Protein AF-A0AAJ5VWK4-F1 (afdb_monomer)

Radius of gyration: 36.54 Å; Cα contacts (8 Å, |Δi|>4): 46; chains: 1; bounding box: 75×26×112 Å

Sequence (129 aa):
MTAVLADDLRAFAGRKWPAMNHKWRKARLASLLGLSDRRIKSIYEAEQTARLRADEKAKITALIGQKEEANADADRAVAERLAELEAQVAFLVSALARETLAAEGRETGGALRRRAGESPSPARRREDA

Solvent-accessible surface area (backbone atoms only — not comparable to full-atom values): 7466 Å² total; per-residue (Å²): 116,60,54,62,57,15,51,51,51,49,53,50,42,44,71,76,40,66,93,52,55,74,69,58,46,42,50,50,50,11,66,75,68,75,44,53,58,69,57,38,48,37,45,60,70,43,42,90,85,54,77,80,48,72,67,58,48,51,50,53,50,48,62,54,50,62,45,55,59,60,45,51,57,52,52,47,53,50,51,54,53,49,54,53,50,51,51,52,51,54,51,51,53,54,51,50,54,50,52,52,54,58,51,54,53,49,54,55,54,53,53,54,53,59,62,68,71,64,66,80,78,80,78,81,80,78,86,78,133

Foldseek 3Di:
DLVVLLVLLVVVLCVVCVPDDPLVSLVVVCVQLVHDSVLSVCSNVVPVPNDQDPSNVVSSCCVSVVVVVVVVVVVVVVVVVVVVVVVVVVVVVVVVVVVVVVVVVCVVVVVVVVVVVPDPDPDDDDDDD

Organism: NCBI:txid3121372

Mean predicted aligned error: 14.21 Å

Secondary structure (DSSP, 8-state):
-HHHHHHHHHHHHHHH-TTS-HHHHHHHHHHHHT--HHHHHHHHTT-TT-PPPHHHHHHHHHHHHHHHHHHHHHHHHHHHHHHHHHHHHHHHHHHHHHHHHHHHHHHHHHHHHHHHS---PPP------

Structure (mmCIF, N/CA/C/O backbone):
data_AF-A0AAJ5VWK4-F1
#
_entry.id   AF-A0AAJ5VWK4-F1
#
loop_
_atom_site.group_PDB
_atom_site.id
_atom_site.type_symbol
_atom_site.label_atom_id
_atom_site.label_alt_id
_atom_site.label_comp_id
_atom_site.label_asym_id
_atom_site.label_entity_id
_atom_site.label_seq_id
_atom_site.pdbx_PDB_ins_code
_atom_site.Cartn_x
_atom_site.Cartn_y
_atom_site.Cartn_z
_atom_site.occupancy
_atom_site.B_iso_or_equiv
_atom_site.auth_seq_id
_atom_site.auth_comp_id
_atom_site.auth_asym_id
_atom_site.auth_atom_id
_atom_site.pdbx_PDB_model_num
ATOM 1 N N . MET A 1 1 ? 1.277 7.988 19.979 1.00 58.81 1 MET A N 1
ATOM 2 C CA . MET A 1 1 ? 1.357 6.618 19.413 1.00 58.81 1 MET A CA 1
ATOM 3 C C . MET A 1 1 ? 0.185 6.303 18.479 1.00 58.81 1 MET A C 1
ATOM 5 O O . MET A 1 1 ? 0.415 5.746 17.420 1.00 58.81 1 MET A O 1
ATOM 9 N N . THR A 1 2 ? -1.048 6.690 18.821 1.00 68.12 2 THR A N 1
ATOM 10 C CA . THR A 1 2 ? -2.249 6.538 17.971 1.00 68.12 2 THR A CA 1
ATOM 11 C C . THR A 1 2 ? -2.195 7.317 16.653 1.00 68.12 2 THR A C 1
ATOM 13 O O . THR A 1 2 ? -2.650 6.794 15.646 1.00 68.12 2 THR A O 1
ATOM 16 N N . ALA A 1 3 ? -1.606 8.519 16.640 1.00 79.62 3 ALA A N 1
ATOM 17 C CA . ALA A 1 3 ? -1.484 9.339 15.429 1.00 79.62 3 ALA A CA 1
ATOM 18 C C . ALA A 1 3 ? -0.638 8.670 14.329 1.00 79.62 3 ALA A C 1
ATOM 20 O O . ALA A 1 3 ? -1.113 8.530 13.212 1.00 79.62 3 ALA A O 1
ATOM 21 N N . VAL A 1 4 ? 0.551 8.162 14.678 1.00 84.31 4 VAL A N 1
ATOM 22 C CA . VAL A 1 4 ? 1.445 7.458 13.735 1.00 84.31 4 VAL A CA 1
ATOM 23 C C . VAL A 1 4 ? 0.734 6.264 13.097 1.00 84.31 4 VAL A C 1
ATOM 25 O O . VAL A 1 4 ? 0.679 6.146 11.882 1.00 84.31 4 VAL A O 1
ATOM 28 N N . LEU A 1 5 ? 0.082 5.432 13.916 1.00 85.12 5 LEU A N 1
ATOM 29 C CA . LEU A 1 5 ? -0.637 4.255 13.425 1.00 85.12 5 LEU A CA 1
ATOM 30 C C . LEU A 1 5 ? -1.826 4.627 12.521 1.00 85.12 5 LEU A C 1
ATOM 32 O O . LEU A 1 5 ? -2.168 3.891 11.598 1.00 85.12 5 LEU A O 1
ATOM 36 N N . ALA A 1 6 ? -2.478 5.761 12.796 1.00 89.25 6 ALA A N 1
ATOM 37 C CA . ALA A 1 6 ? -3.533 6.290 11.945 1.00 89.25 6 ALA A CA 1
ATOM 38 C C . ALA A 1 6 ? -2.971 6.762 10.598 1.00 89.25 6 ALA A C 1
ATOM 40 O O . ALA A 1 6 ? -3.556 6.447 9.565 1.00 89.25 6 ALA A O 1
ATOM 41 N N . ASP A 1 7 ? -1.839 7.466 10.593 1.00 90.56 7 ASP A N 1
ATOM 42 C CA . ASP A 1 7 ? -1.168 7.917 9.371 1.00 90.56 7 ASP A CA 1
ATOM 43 C C . ASP A 1 7 ? -0.718 6.730 8.509 1.00 90.56 7 ASP A C 1
ATOM 45 O O . ASP A 1 7 ? -1.024 6.695 7.314 1.00 90.56 7 ASP A O 1
ATOM 49 N N . ASP A 1 8 ? -0.124 5.702 9.120 1.00 89.81 8 ASP A N 1
ATOM 50 C CA . ASP A 1 8 ? 0.255 4.460 8.437 1.00 89.81 8 ASP A CA 1
ATOM 51 C C . ASP A 1 8 ? -0.966 3.761 7.826 1.00 89.81 8 ASP A C 1
ATOM 53 O O . ASP A 1 8 ? -0.948 3.335 6.668 1.00 89.81 8 ASP A O 1
ATOM 57 N N . LEU A 1 9 ? -2.079 3.704 8.566 1.00 91.06 9 LEU A N 1
ATOM 58 C CA . LEU A 1 9 ? -3.333 3.123 8.090 1.00 91.06 9 LEU A CA 1
ATOM 59 C C . LEU A 1 9 ? -3.924 3.914 6.909 1.00 91.06 9 LEU A C 1
ATOM 61 O O . LEU A 1 9 ? -4.450 3.316 5.963 1.00 91.06 9 LEU A O 1
ATOM 65 N N . ARG A 1 10 ? -3.828 5.252 6.927 1.00 93.50 10 ARG A N 1
ATOM 66 C CA . ARG A 1 10 ? -4.247 6.115 5.807 1.00 93.50 10 ARG A CA 1
ATOM 67 C C . ARG A 1 10 ? -3.368 5.897 4.585 1.00 93.50 10 ARG A C 1
ATOM 69 O O . ARG A 1 10 ? -3.904 5.734 3.488 1.00 93.50 10 ARG A O 1
ATOM 76 N N . ALA A 1 11 ? -2.050 5.879 4.770 1.00 91.12 11 ALA A N 1
ATOM 77 C CA . ALA A 1 11 ? -1.088 5.645 3.703 1.00 91.12 11 ALA A CA 1
ATOM 78 C C . ALA A 1 11 ? -1.318 4.269 3.067 1.00 91.12 11 ALA A C 1
ATOM 80 O O . ALA A 1 11 ? -1.450 4.154 1.847 1.00 91.12 11 ALA A O 1
ATOM 81 N N . PHE A 1 12 ? -1.486 3.238 3.896 1.00 91.38 12 PHE A N 1
ATOM 82 C CA . PHE A 1 12 ? -1.838 1.895 3.455 1.00 91.38 12 PHE A CA 1
ATOM 83 C C . PHE A 1 12 ? -3.125 1.883 2.624 1.00 91.38 12 PHE A C 1
ATOM 85 O O . PHE A 1 12 ? -3.137 1.352 1.512 1.00 91.38 12 PHE A O 1
ATOM 92 N N . ALA A 1 13 ? -4.207 2.487 3.124 1.00 92.62 13 ALA A N 1
ATOM 93 C CA . ALA A 1 13 ? -5.487 2.500 2.423 1.00 92.62 13 ALA A CA 1
ATOM 94 C C . ALA A 1 13 ? -5.429 3.295 1.110 1.00 92.62 13 ALA A C 1
ATOM 96 O O . ALA A 1 13 ? -6.046 2.891 0.124 1.00 92.62 13 ALA A O 1
ATOM 97 N N . GLY A 1 14 ? -4.670 4.395 1.084 1.00 92.19 14 GLY A N 1
ATOM 98 C CA . GLY A 1 14 ? -4.409 5.184 -0.119 1.00 92.19 14 GLY A CA 1
ATOM 99 C C . GLY A 1 14 ? -3.668 4.386 -1.188 1.00 92.19 14 GLY A C 1
ATOM 100 O O . GLY A 1 14 ? -4.095 4.373 -2.338 1.00 92.19 14 GLY A O 1
ATOM 101 N N . ARG A 1 15 ? -2.623 3.645 -0.800 1.00 88.81 15 ARG A N 1
ATOM 102 C CA . ARG A 1 15 ? -1.877 2.766 -1.714 1.00 88.81 15 ARG A CA 1
ATOM 103 C C . ARG A 1 15 ? -2.696 1.561 -2.176 1.00 88.81 15 ARG A C 1
ATOM 105 O O . ARG A 1 15 ? -2.588 1.146 -3.322 1.00 88.81 15 ARG A O 1
ATOM 112 N N . LYS A 1 16 ? -3.499 0.957 -1.291 1.00 87.25 16 LYS A N 1
ATOM 113 C CA . LYS A 1 16 ? -4.279 -0.253 -1.610 1.00 87.25 16 LYS A CA 1
ATOM 114 C C . LYS A 1 16 ? -5.502 0.043 -2.477 1.00 87.25 16 LYS A C 1
ATOM 116 O O . LYS A 1 16 ? -5.856 -0.790 -3.306 1.00 87.25 16 LYS A O 1
ATOM 121 N N . TRP A 1 17 ? -6.130 1.204 -2.299 1.00 91.44 17 TRP A N 1
ATOM 122 C CA . TRP A 1 17 ? -7.316 1.609 -3.056 1.00 91.44 17 TRP A CA 1
ATOM 123 C C . TRP A 1 17 ? -7.207 3.067 -3.527 1.00 91.44 17 TRP A C 1
ATOM 125 O O . TRP A 1 17 ? -7.945 3.935 -3.039 1.00 91.44 17 TRP A O 1
ATOM 135 N N . PRO A 1 18 ? -6.311 3.354 -4.489 1.00 90.88 18 PRO A N 1
ATOM 136 C CA . PRO A 1 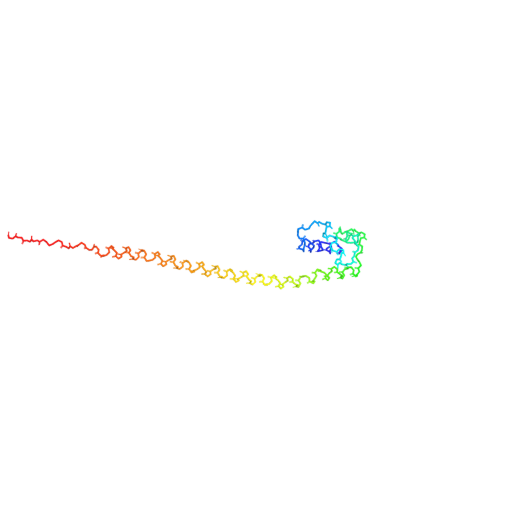18 ? -6.044 4.720 -4.936 1.00 90.88 18 PRO A CA 1
ATOM 137 C C . PRO A 1 18 ? -7.289 5.380 -5.536 1.00 90.88 18 PRO A C 1
ATOM 139 O O . PRO A 1 18 ? -7.601 6.516 -5.193 1.00 90.88 18 PRO A O 1
ATOM 142 N N . ALA A 1 19 ? -8.073 4.634 -6.319 1.00 92.06 19 ALA A N 1
ATOM 143 C CA . ALA A 1 19 ? -9.296 5.129 -6.952 1.00 92.06 19 ALA A CA 1
ATOM 144 C C . ALA A 1 19 ? -10.486 5.327 -5.987 1.00 92.06 19 ALA A C 1
ATOM 146 O O . ALA A 1 19 ? -11.488 5.932 -6.359 1.00 92.06 19 ALA A O 1
ATOM 147 N N . MET A 1 20 ? -10.419 4.819 -4.749 1.00 94.31 20 MET A N 1
ATOM 148 C CA . MET A 1 20 ? -11.519 4.950 -3.785 1.00 94.31 20 MET A CA 1
ATOM 149 C C . MET A 1 20 ? -11.420 6.247 -2.985 1.00 94.31 20 MET A C 1
ATOM 151 O O . MET A 1 20 ? -10.337 6.654 -2.578 1.00 94.31 20 MET A O 1
ATOM 155 N N . ASN A 1 21 ? -12.561 6.855 -2.659 1.00 94.88 21 ASN A N 1
ATOM 156 C CA . ASN A 1 21 ? -12.598 7.977 -1.720 1.00 94.88 21 ASN A CA 1
ATOM 157 C C . ASN A 1 21 ? -12.435 7.515 -0.253 1.00 94.88 21 ASN A C 1
ATOM 159 O O . ASN A 1 21 ? -12.558 6.332 0.080 1.00 94.88 21 ASN A O 1
ATOM 163 N N . HIS A 1 22 ? -12.198 8.468 0.654 1.00 93.00 22 HIS A N 1
ATOM 164 C CA . HIS A 1 22 ? -11.969 8.195 2.080 1.00 93.00 22 HIS A CA 1
ATOM 165 C C . HIS A 1 22 ? -13.108 7.432 2.773 1.00 93.00 22 HIS A C 1
ATOM 167 O O . HIS A 1 22 ? -12.846 6.640 3.680 1.00 93.00 22 HIS A O 1
ATOM 173 N N . LYS A 1 23 ? -14.367 7.647 2.368 1.00 94.88 23 LYS A N 1
ATOM 174 C CA . LYS A 1 23 ? -15.527 6.954 2.951 1.00 94.88 23 LYS A CA 1
ATOM 175 C C . LYS A 1 23 ? -15.455 5.455 2.659 1.00 94.88 23 LYS A C 1
ATOM 177 O O . LYS A 1 23 ? -15.546 4.648 3.581 1.00 94.88 23 LYS A O 1
ATOM 182 N N . TRP A 1 24 ? -15.226 5.097 1.398 1.00 95.94 24 TRP A N 1
ATOM 183 C CA . TRP A 1 24 ? -15.126 3.702 0.970 1.00 95.94 24 TRP A CA 1
ATOM 184 C C . TRP A 1 24 ? -13.890 3.001 1.535 1.00 95.94 24 TRP A C 1
ATOM 186 O O . TRP A 1 24 ? -13.989 1.858 1.974 1.00 95.94 24 TRP A O 1
ATOM 196 N N . ARG A 1 25 ? -12.750 3.701 1.622 1.00 95.62 25 ARG A N 1
ATOM 197 C CA . ARG A 1 25 ? -11.535 3.167 2.263 1.00 95.62 25 ARG A CA 1
ATOM 198 C C . ARG A 1 25 ? -11.785 2.781 3.726 1.00 95.62 25 ARG A C 1
ATOM 200 O O . ARG A 1 25 ? -11.419 1.681 4.129 1.00 95.62 25 ARG A O 1
ATOM 207 N N . LYS A 1 26 ? -12.463 3.635 4.505 1.00 95.88 26 LYS A N 1
ATOM 208 C CA . LYS A 1 26 ? -12.822 3.341 5.906 1.00 95.88 26 LYS A CA 1
ATOM 209 C C . LYS A 1 26 ? -13.755 2.133 6.030 1.00 95.88 26 LYS A C 1
ATOM 211 O O . LYS A 1 26 ? -13.460 1.238 6.814 1.00 95.88 26 LYS A O 1
ATOM 216 N N . ALA A 1 27 ? -14.815 2.066 5.223 1.00 95.00 27 ALA A N 1
ATOM 217 C CA . ALA A 1 27 ? -15.729 0.918 5.219 1.00 95.00 27 ALA A CA 1
ATOM 218 C C . ALA A 1 27 ? -15.000 -0.392 4.869 1.00 95.00 27 ALA A C 1
ATOM 220 O O . ALA A 1 27 ? -15.244 -1.448 5.456 1.00 95.00 27 ALA A O 1
ATOM 221 N N . ARG A 1 28 ? -14.038 -0.331 3.939 1.00 95.12 28 ARG A N 1
ATOM 222 C CA . ARG A 1 28 ? -13.257 -1.511 3.566 1.00 95.12 28 ARG A CA 1
ATOM 223 C C . ARG A 1 28 ? -12.298 -1.956 4.666 1.00 95.12 28 ARG A C 1
ATOM 225 O O . ARG A 1 28 ? -12.180 -3.153 4.909 1.00 95.12 28 ARG A O 1
ATOM 232 N N . LEU A 1 29 ? -11.664 -1.011 5.358 1.00 94.94 29 LEU A N 1
ATOM 233 C CA . LEU A 1 29 ? -10.846 -1.297 6.537 1.00 94.94 29 LEU A CA 1
ATOM 234 C C . LEU A 1 29 ? -11.670 -1.903 7.679 1.00 94.94 29 LEU A C 1
ATOM 236 O O . LEU A 1 29 ? -11.205 -2.845 8.312 1.00 94.94 29 LEU A O 1
ATOM 240 N N . ALA A 1 30 ? -12.890 -1.412 7.911 1.00 95.69 30 ALA A N 1
ATOM 241 C CA . ALA A 1 30 ? -13.805 -1.950 8.920 1.00 95.69 30 ALA A CA 1
ATOM 242 C C . ALA A 1 30 ? -14.114 -3.425 8.663 1.00 95.69 30 ALA A C 1
ATOM 244 O O . ALA A 1 30 ? -13.915 -4.265 9.541 1.00 95.69 30 ALA A O 1
ATOM 245 N N . SER A 1 31 ? -14.468 -3.749 7.417 1.00 94.94 31 SER A N 1
ATOM 246 C CA . SER A 1 31 ? -14.693 -5.126 6.980 1.00 94.94 31 SER A CA 1
ATOM 247 C C . SER A 1 31 ? -13.451 -6.014 7.136 1.00 94.94 31 SER A C 1
ATOM 249 O O . SER A 1 31 ? -13.577 -7.130 7.627 1.00 94.94 31 SER A O 1
ATOM 251 N N . LEU A 1 32 ? -12.260 -5.536 6.763 1.00 93.25 32 LEU A N 1
ATOM 252 C CA . LEU A 1 32 ? -11.027 -6.336 6.836 1.00 93.25 32 LEU A CA 1
ATOM 253 C C . LEU A 1 32 ? -10.532 -6.574 8.262 1.00 93.25 32 LEU A C 1
ATOM 255 O O . LEU A 1 32 ? -10.006 -7.640 8.559 1.00 93.25 32 LEU A O 1
ATOM 259 N N . LEU A 1 33 ? -10.670 -5.579 9.135 1.00 93.00 33 LEU A N 1
ATOM 260 C CA . LEU A 1 33 ? -10.197 -5.655 10.518 1.00 93.00 33 LEU A CA 1
ATOM 261 C C . LEU A 1 33 ? -11.252 -6.258 11.462 1.00 93.00 33 LEU A C 1
ATOM 263 O O . LEU A 1 33 ? -10.965 -6.489 12.640 1.00 93.00 33 LEU A O 1
ATOM 267 N N . GLY A 1 34 ? -12.474 -6.495 10.968 1.00 94.00 34 GLY A N 1
ATOM 268 C CA . GLY A 1 34 ? -13.610 -6.929 11.783 1.00 94.00 34 GLY A CA 1
ATOM 269 C C . GLY A 1 34 ? -13.971 -5.903 12.860 1.00 94.00 34 GLY A C 1
ATOM 270 O O . GLY A 1 34 ? -14.313 -6.273 13.982 1.00 94.00 34 GLY A O 1
ATOM 271 N N . LEU A 1 35 ? -13.817 -4.615 12.550 1.00 93.88 35 LEU A N 1
ATOM 272 C CA . LEU A 1 35 ? -14.116 -3.499 13.447 1.00 93.88 35 LEU A CA 1
ATOM 273 C C . LEU A 1 35 ? -15.343 -2.748 12.934 1.00 93.88 35 LEU A C 1
ATOM 275 O O . LEU A 1 35 ? -15.624 -2.747 11.740 1.00 93.88 35 LEU A O 1
ATOM 279 N N . SER A 1 36 ? -16.075 -2.080 13.825 1.00 94.62 36 SER A N 1
ATOM 280 C CA . SER A 1 36 ? -17.215 -1.262 13.402 1.00 94.62 36 SER A CA 1
ATOM 281 C C . SER A 1 36 ? -16.760 -0.016 12.636 1.00 94.62 36 SER A C 1
ATOM 283 O O . SER A 1 36 ? -15.695 0.544 12.911 1.00 94.62 36 SER A O 1
ATOM 285 N N . ASP A 1 37 ? -17.606 0.483 11.730 1.00 93.56 37 ASP A N 1
ATOM 286 C CA . ASP A 1 37 ? -17.332 1.704 10.958 1.00 93.56 37 ASP A CA 1
ATOM 287 C C . ASP A 1 37 ? -17.018 2.902 11.856 1.00 93.56 37 ASP A C 1
ATOM 289 O O . ASP A 1 37 ? -16.093 3.672 11.590 1.00 93.56 37 ASP A O 1
ATOM 293 N N . ARG A 1 38 ? -17.756 3.038 12.966 1.00 93.25 38 ARG A N 1
ATOM 294 C CA . ARG A 1 38 ? -17.512 4.086 13.964 1.00 93.25 38 ARG A CA 1
ATOM 295 C C . ARG A 1 38 ? -16.123 3.948 14.581 1.00 93.25 38 ARG A C 1
ATOM 297 O O . ARG A 1 38 ? -15.439 4.953 14.766 1.00 93.25 38 ARG A O 1
ATOM 304 N N . ARG A 1 39 ? -15.696 2.719 14.887 1.00 93.69 39 ARG A N 1
ATOM 305 C CA . ARG A 1 39 ? -14.390 2.472 15.499 1.00 93.69 39 ARG A CA 1
ATOM 306 C C . ARG A 1 39 ? -13.252 2.756 14.527 1.00 93.69 39 ARG A C 1
ATOM 308 O O . ARG A 1 39 ? -12.312 3.451 14.901 1.00 93.69 39 ARG A O 1
ATOM 315 N N . ILE A 1 40 ? -13.370 2.299 13.281 1.00 94.31 40 ILE A N 1
ATOM 316 C CA . ILE A 1 40 ? -12.394 2.630 12.239 1.00 94.31 40 ILE A CA 1
ATOM 317 C C . ILE A 1 40 ? -12.344 4.122 11.990 1.00 94.31 40 ILE A C 1
ATOM 319 O O . ILE A 1 40 ? -11.248 4.651 11.893 1.00 94.31 40 ILE A O 1
ATOM 323 N N . LYS A 1 41 ? -13.484 4.816 11.924 1.00 93.94 41 LYS A N 1
ATOM 324 C CA . LYS A 1 41 ? -13.494 6.273 11.769 1.00 93.94 41 LYS A CA 1
ATOM 325 C C . LYS A 1 41 ? -12.660 6.950 12.860 1.00 93.94 41 LYS A C 1
ATOM 327 O O . LYS A 1 41 ? -11.766 7.718 12.530 1.00 93.94 41 LYS A O 1
ATOM 332 N N . SER A 1 42 ? -12.909 6.596 14.118 1.00 92.81 42 SER A N 1
ATOM 333 C CA . SER A 1 42 ? -12.226 7.162 15.284 1.00 92.81 42 SER A CA 1
ATOM 334 C C . SER A 1 42 ? -10.706 6.929 15.254 1.00 92.81 42 SER A C 1
ATOM 336 O O . SER A 1 42 ? -9.926 7.856 15.465 1.00 92.81 42 SER A O 1
ATOM 338 N N . ILE A 1 43 ? -10.272 5.713 14.896 1.00 91.81 43 ILE A N 1
ATOM 339 C CA . ILE A 1 43 ? -8.847 5.374 14.735 1.00 91.81 43 ILE A CA 1
ATOM 340 C C . ILE A 1 43 ? -8.243 6.106 13.529 1.00 91.81 43 ILE A C 1
ATOM 342 O O . ILE A 1 43 ? -7.193 6.728 13.643 1.00 91.81 43 ILE A O 1
ATOM 346 N N . TYR A 1 44 ? -8.916 6.062 12.378 1.00 91.50 44 TYR A N 1
ATOM 347 C CA . TYR A 1 44 ? -8.461 6.638 11.112 1.00 91.50 44 TYR A CA 1
ATOM 348 C C . TYR A 1 44 ? -8.328 8.161 11.190 1.00 91.50 44 TYR A C 1
ATOM 350 O O . TYR A 1 44 ? -7.449 8.727 10.551 1.00 91.50 44 TYR A O 1
ATOM 358 N N . GLU A 1 45 ? -9.168 8.840 11.968 1.00 92.00 45 GLU A N 1
ATOM 359 C CA . GLU A 1 45 ? -9.122 10.293 12.195 1.00 92.00 45 GLU A CA 1
ATOM 360 C C . GLU A 1 45 ? -8.228 10.679 13.388 1.00 92.00 45 GLU A C 1
ATOM 362 O O . GLU A 1 45 ? -8.046 11.862 13.649 1.00 92.00 45 GLU A O 1
ATOM 367 N N . ALA A 1 46 ? -7.602 9.699 14.054 1.00 88.75 46 ALA A N 1
ATOM 368 C CA . ALA A 1 46 ? -6.743 9.893 15.222 1.00 88.75 46 ALA A CA 1
ATOM 369 C C . ALA A 1 46 ? -7.419 10.701 16.349 1.00 88.75 46 ALA A C 1
ATOM 371 O O . ALA A 1 46 ? -6.779 11.533 16.995 1.00 88.75 46 ALA A O 1
ATOM 372 N N . GLU A 1 47 ? -8.711 10.453 16.598 1.00 88.69 47 GLU A N 1
ATOM 373 C CA . GLU A 1 47 ? -9.455 11.132 17.664 1.00 88.69 47 GLU A CA 1
ATOM 374 C C . GLU A 1 47 ? -8.739 10.946 19.018 1.00 88.69 47 GLU A C 1
ATOM 376 O O . GLU A 1 47 ? -8.390 9.829 19.404 1.00 88.69 47 GLU A O 1
ATOM 381 N N . GLN A 1 48 ? -8.524 12.031 19.772 1.00 71.62 48 GLN A N 1
ATOM 382 C CA . GLN A 1 48 ? -7.727 12.007 21.013 1.00 71.62 48 GLN A CA 1
ATOM 383 C C . GLN A 1 48 ? -8.274 11.051 22.087 1.00 71.62 48 GLN A C 1
ATOM 385 O O . GLN A 1 48 ? -7.517 10.525 22.902 1.00 71.62 48 GLN A O 1
ATOM 390 N N . THR A 1 49 ? -9.583 10.796 22.086 1.00 73.81 49 THR A N 1
ATOM 391 C CA . THR A 1 49 ? -10.253 9.885 23.027 1.00 73.81 49 THR A CA 1
ATOM 392 C C . THR A 1 49 ? -10.179 8.418 22.596 1.00 73.81 49 THR A C 1
ATOM 394 O O . THR A 1 49 ? -10.480 7.518 23.387 1.00 73.81 49 THR A O 1
ATOM 397 N N . ALA A 1 50 ? -9.738 8.140 21.368 1.00 72.50 50 ALA A N 1
ATOM 398 C CA . ALA A 1 50 ? -9.631 6.798 20.825 1.00 72.50 50 ALA A CA 1
ATOM 399 C C . ALA A 1 50 ? -8.387 6.086 21.370 1.00 72.50 50 ALA A C 1
ATOM 401 O O . ALA A 1 50 ? -7.355 5.978 20.711 1.00 72.50 50 ALA A O 1
ATOM 402 N N . ARG A 1 51 ? -8.476 5.548 22.591 1.00 82.38 51 ARG A N 1
ATOM 403 C CA . ARG A 1 51 ? -7.448 4.626 23.093 1.00 82.38 51 ARG A CA 1
ATOM 404 C C . ARG A 1 51 ? -7.496 3.340 22.283 1.00 82.38 51 ARG A C 1
ATOM 406 O O . ARG A 1 51 ? -8.517 2.656 22.292 1.00 82.38 51 ARG A O 1
ATOM 413 N N . LEU A 1 52 ? -6.412 3.036 21.580 1.00 84.19 52 LEU A N 1
ATOM 414 C CA . LEU A 1 52 ? -6.277 1.820 20.786 1.00 84.19 52 LEU A CA 1
ATOM 415 C C . LEU A 1 52 ? -6.111 0.616 21.718 1.00 84.19 52 LEU A C 1
ATOM 417 O O . LEU A 1 52 ? -5.263 0.639 22.613 1.00 84.19 52 LEU A O 1
ATOM 421 N N . ARG A 1 53 ? -6.928 -0.419 21.526 1.00 89.94 53 ARG A N 1
ATOM 422 C CA . ARG A 1 53 ? -6.805 -1.670 22.279 1.00 89.94 53 ARG A CA 1
ATOM 423 C C . ARG A 1 53 ? -5.644 -2.498 21.730 1.00 89.94 53 ARG A C 1
ATOM 425 O O . ARG A 1 53 ? -5.223 -2.319 20.586 1.00 89.94 53 ARG A O 1
ATOM 432 N N . ALA A 1 54 ? -5.119 -3.410 22.545 1.00 87.94 54 ALA A N 1
ATOM 433 C CA . ALA A 1 54 ? -3.994 -4.256 22.149 1.00 87.94 54 ALA A CA 1
ATOM 434 C C . ALA A 1 54 ? -4.335 -5.155 20.945 1.00 87.94 54 ALA A C 1
ATOM 436 O O . ALA A 1 54 ? -3.520 -5.288 20.035 1.00 87.94 54 ALA A O 1
ATOM 437 N N . ASP A 1 55 ? -5.553 -5.702 20.899 1.00 90.50 55 ASP A N 1
ATOM 438 C CA . ASP A 1 55 ? -6.039 -6.533 19.793 1.00 90.50 55 ASP A CA 1
ATOM 439 C C . ASP A 1 55 ? -6.202 -5.727 18.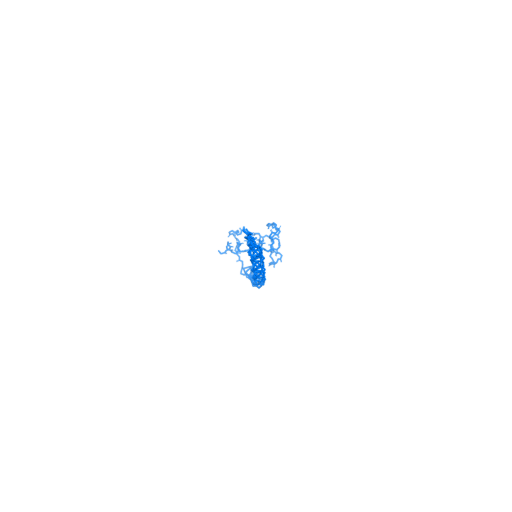496 1.00 90.50 55 ASP A C 1
ATOM 441 O O . ASP A 1 55 ? -5.794 -6.173 17.427 1.00 90.50 55 ASP A O 1
ATOM 445 N N . GLU A 1 56 ? -6.735 -4.507 18.584 1.00 91.00 56 GLU A N 1
ATOM 446 C CA . GLU A 1 56 ? -6.867 -3.598 17.441 1.00 91.00 56 GLU A CA 1
ATOM 447 C C . GLU A 1 56 ? -5.498 -3.207 16.885 1.00 91.00 56 GLU A C 1
ATOM 449 O O . GLU A 1 56 ? -5.301 -3.199 15.669 1.00 91.00 56 GLU A O 1
ATOM 454 N N . LYS A 1 57 ? -4.538 -2.930 17.775 1.00 90.75 57 LYS A N 1
ATOM 455 C CA . LYS A 1 57 ? -3.163 -2.611 17.393 1.00 90.75 57 LYS A CA 1
ATOM 456 C C . LYS A 1 57 ? -2.535 -3.789 16.658 1.00 90.75 57 LYS A C 1
ATOM 458 O O . LYS A 1 57 ? -2.000 -3.597 15.573 1.00 90.75 57 LYS A O 1
ATOM 463 N N . ALA A 1 58 ? -2.658 -4.997 17.208 1.00 90.69 58 ALA A N 1
ATOM 464 C CA . ALA A 1 58 ? -2.134 -6.208 16.586 1.00 90.69 58 ALA A CA 1
ATOM 465 C C . ALA A 1 58 ? -2.749 -6.452 15.198 1.00 90.69 58 ALA A C 1
ATOM 467 O O . ALA A 1 58 ? -2.014 -6.701 14.248 1.00 90.69 58 ALA A O 1
ATOM 468 N N . LYS A 1 59 ? -4.073 -6.304 15.050 1.00 91.94 59 LYS A N 1
ATOM 469 C CA . LYS A 1 59 ? -4.765 -6.457 13.758 1.00 91.94 59 LYS A CA 1
ATOM 470 C C . LYS A 1 59 ? -4.295 -5.444 12.715 1.00 91.94 59 LYS A C 1
ATOM 472 O O . LYS A 1 59 ? -4.058 -5.819 11.571 1.00 91.94 59 LYS A O 1
ATOM 477 N N . ILE A 1 60 ? -4.159 -4.171 13.094 1.00 90.56 60 ILE A N 1
ATOM 478 C CA . ILE A 1 60 ? -3.710 -3.116 12.174 1.00 90.56 60 ILE A CA 1
ATOM 479 C C . ILE A 1 60 ? -2.250 -3.339 11.774 1.00 90.56 60 ILE A C 1
ATOM 481 O O . ILE A 1 60 ? -1.938 -3.296 10.587 1.00 90.56 60 ILE A O 1
ATOM 485 N N . THR A 1 61 ? -1.373 -3.630 12.736 1.00 90.12 61 THR A N 1
ATOM 486 C CA . THR A 1 61 ? 0.039 -3.910 12.454 1.00 90.12 61 THR A CA 1
ATOM 487 C C . THR A 1 61 ? 0.200 -5.149 11.575 1.00 90.12 61 THR A C 1
ATOM 489 O O . THR A 1 61 ? 0.955 -5.099 10.612 1.00 90.12 61 THR A O 1
ATOM 492 N N . ALA A 1 62 ? -0.555 -6.223 11.826 1.00 89.62 62 ALA A N 1
ATOM 493 C CA . ALA A 1 62 ? -0.537 -7.415 10.979 1.00 89.62 62 ALA A CA 1
ATOM 494 C C . ALA A 1 62 ? -1.041 -7.123 9.556 1.00 89.62 62 ALA A C 1
ATOM 496 O O . ALA A 1 62 ? -0.425 -7.564 8.591 1.00 89.62 62 ALA A O 1
ATOM 497 N N . LEU A 1 63 ? -2.122 -6.345 9.407 1.00 89.12 63 LEU A N 1
ATOM 498 C CA . LEU A 1 63 ? -2.667 -5.975 8.095 1.00 89.12 63 LEU A CA 1
ATOM 499 C C . LEU A 1 63 ? -1.664 -5.173 7.253 1.00 89.12 63 LEU A C 1
ATOM 501 O O . LEU A 1 63 ? -1.602 -5.353 6.036 1.00 89.12 63 LEU A O 1
ATOM 505 N N . ILE A 1 64 ? -0.925 -4.267 7.894 1.00 87.19 64 ILE A N 1
ATOM 506 C CA . ILE A 1 64 ? 0.101 -3.456 7.234 1.00 87.19 64 ILE A CA 1
ATOM 507 C C . ILE A 1 64 ? 1.320 -4.332 6.906 1.00 87.19 64 ILE A C 1
ATOM 509 O O . ILE A 1 64 ? 1.717 -4.386 5.743 1.00 87.19 64 ILE A O 1
ATOM 513 N N . GLY A 1 65 ? 1.831 -5.090 7.883 1.00 81.38 65 GLY A N 1
ATOM 514 C CA . GLY A 1 65 ? 3.034 -5.918 7.737 1.00 81.38 65 GLY A CA 1
ATOM 515 C C . GLY A 1 65 ? 2.901 -7.056 6.719 1.00 81.38 65 GLY A C 1
ATOM 516 O O . GLY A 1 65 ? 3.782 -7.222 5.884 1.00 81.38 65 GLY A O 1
ATOM 517 N N . GLN A 1 66 ? 1.767 -7.772 6.686 1.00 73.19 66 GLN A N 1
ATOM 518 C CA . GLN A 1 66 ? 1.532 -8.849 5.704 1.00 73.19 66 GLN A CA 1
ATOM 519 C C . GLN A 1 66 ? 1.622 -8.368 4.250 1.00 73.19 66 GLN A C 1
ATOM 521 O O . GLN A 1 66 ? 1.910 -9.153 3.349 1.00 73.19 66 GLN A O 1
ATOM 526 N N . LYS A 1 67 ? 1.340 -7.085 3.996 1.00 64.38 67 LYS A N 1
ATOM 527 C CA . LYS A 1 67 ? 1.446 -6.529 2.649 1.00 64.38 67 LYS A CA 1
ATOM 528 C C . LYS A 1 67 ? 2.860 -6.062 2.330 1.00 64.38 67 LYS A C 1
ATOM 530 O O . LYS A 1 67 ? 3.232 -6.144 1.171 1.00 64.38 67 LYS A O 1
ATOM 535 N N . GLU A 1 68 ? 3.622 -5.565 3.299 1.00 66.31 68 GLU A N 1
ATOM 536 C CA . GLU A 1 68 ? 5.004 -5.138 3.048 1.00 66.31 68 GLU A CA 1
ATOM 537 C C . GLU A 1 68 ? 5.867 -6.306 2.554 1.00 66.31 68 GLU A C 1
ATOM 539 O O . GLU A 1 68 ? 6.603 -6.130 1.588 1.00 66.31 68 GLU A O 1
ATOM 544 N N . GLU A 1 69 ? 5.677 -7.516 3.090 1.00 61.34 69 GLU A N 1
ATOM 545 C CA . GLU A 1 69 ? 6.333 -8.727 2.569 1.00 61.34 69 GLU A CA 1
ATOM 546 C C . GLU A 1 69 ? 5.843 -9.110 1.166 1.00 61.34 69 GLU A C 1
ATOM 548 O O . GLU A 1 69 ? 6.650 -9.282 0.256 1.00 61.34 69 GLU A O 1
ATOM 553 N N . ALA A 1 70 ? 4.525 -9.175 0.945 1.00 61.62 70 ALA A N 1
ATOM 554 C CA . ALA A 1 70 ? 3.980 -9.550 -0.364 1.00 61.62 70 ALA A CA 1
ATOM 555 C C . ALA A 1 70 ? 4.303 -8.526 -1.472 1.00 61.62 70 ALA A C 1
ATOM 557 O O . ALA A 1 70 ? 4.443 -8.886 -2.640 1.00 61.62 70 ALA A O 1
ATOM 558 N N . ASN A 1 71 ? 4.411 -7.243 -1.117 1.00 63.78 71 ASN A N 1
ATOM 559 C CA . ASN A 1 71 ? 4.824 -6.197 -2.043 1.00 63.78 71 ASN A CA 1
ATOM 560 C C . ASN A 1 71 ? 6.329 -6.241 -2.308 1.00 63.78 71 ASN A C 1
ATOM 562 O O . ASN A 1 71 ? 6.708 -5.981 -3.438 1.00 63.78 71 ASN A O 1
ATOM 566 N N . ALA A 1 72 ? 7.173 -6.592 -1.335 1.00 69.19 72 ALA A N 1
ATOM 567 C CA . ALA A 1 72 ? 8.618 -6.647 -1.552 1.00 69.19 72 ALA A CA 1
ATOM 568 C C . ALA A 1 72 ? 9.000 -7.640 -2.662 1.00 69.19 72 ALA A C 1
ATOM 570 O O . ALA A 1 72 ? 9.869 -7.342 -3.481 1.00 69.19 72 ALA A O 1
ATOM 571 N N . ASP A 1 73 ? 8.324 -8.787 -2.734 1.00 70.56 73 ASP A N 1
ATOM 572 C CA . ASP A 1 73 ? 8.565 -9.771 -3.793 1.00 70.56 73 ASP A CA 1
ATOM 573 C C . ASP A 1 73 ? 8.010 -9.319 -5.151 1.00 70.56 73 ASP A C 1
ATOM 575 O O . ASP A 1 73 ? 8.666 -9.499 -6.178 1.00 70.56 73 ASP A O 1
ATOM 579 N N . ALA A 1 74 ? 6.839 -8.672 -5.170 1.00 71.31 74 ALA A N 1
ATOM 580 C CA . ALA A 1 74 ? 6.275 -8.101 -6.394 1.00 71.31 74 ALA A CA 1
ATOM 581 C C . ALA A 1 74 ? 7.122 -6.931 -6.929 1.00 71.31 74 ALA A C 1
ATOM 583 O O . ALA A 1 74 ? 7.384 -6.855 -8.127 1.00 71.31 74 ALA A O 1
ATOM 584 N N . ASP A 1 75 ? 7.589 -6.052 -6.044 1.00 75.81 75 ASP A N 1
ATOM 585 C CA . ASP A 1 75 ? 8.440 -4.911 -6.371 1.00 75.81 75 ASP A CA 1
ATOM 586 C C . ASP A 1 75 ? 9.817 -5.392 -6.854 1.00 75.81 75 ASP A C 1
ATOM 588 O O . ASP A 1 75 ? 10.351 -4.843 -7.819 1.00 75.81 75 ASP A O 1
ATOM 592 N N . ARG A 1 76 ? 10.361 -6.471 -6.266 1.00 80.62 76 ARG A N 1
ATOM 593 C CA . ARG A 1 76 ? 11.581 -7.129 -6.759 1.00 80.62 76 ARG A CA 1
ATOM 594 C C . ARG A 1 76 ? 11.384 -7.691 -8.166 1.00 80.62 76 ARG A C 1
ATOM 596 O O . ARG A 1 76 ? 12.196 -7.404 -9.039 1.00 80.62 76 ARG A O 1
ATOM 603 N N . ALA A 1 77 ? 10.292 -8.413 -8.412 1.00 84.50 77 ALA A N 1
ATOM 604 C CA . ALA A 1 77 ? 9.994 -8.967 -9.734 1.00 84.50 77 ALA A CA 1
ATOM 605 C C . ALA A 1 77 ? 9.816 -7.870 -10.802 1.00 84.50 77 ALA A C 1
ATOM 607 O O . ALA A 1 77 ? 10.273 -8.012 -11.938 1.00 84.50 77 ALA A O 1
ATOM 608 N N . VAL A 1 78 ? 9.185 -6.747 -10.441 1.00 87.75 78 VAL A N 1
ATOM 609 C CA . VAL A 1 78 ? 9.060 -5.583 -11.331 1.00 87.75 78 VAL A CA 1
ATOM 610 C C . VAL A 1 78 ? 10.424 -4.947 -11.598 1.00 87.75 78 VAL A C 1
ATOM 612 O O . VAL A 1 78 ? 10.722 -4.641 -12.750 1.00 87.75 78 VAL A O 1
ATOM 615 N N . ALA A 1 79 ? 11.262 -4.774 -10.573 1.00 89.12 79 ALA A N 1
ATOM 616 C CA . ALA A 1 79 ? 12.602 -4.211 -10.725 1.00 89.12 79 ALA A CA 1
ATOM 617 C C . ALA A 1 79 ? 13.498 -5.087 -11.615 1.00 89.12 79 ALA A C 1
ATOM 619 O O . ALA A 1 79 ? 14.181 -4.567 -12.495 1.00 89.12 79 ALA A O 1
ATOM 620 N N . GLU A 1 80 ? 13.446 -6.409 -11.445 1.00 92.38 80 GLU A N 1
ATOM 621 C CA . GLU A 1 80 ? 14.159 -7.367 -12.297 1.00 92.38 80 GLU A CA 1
ATOM 622 C C . GLU A 1 80 ? 13.708 -7.256 -13.755 1.00 92.38 80 GLU A C 1
ATOM 624 O O . GLU A 1 80 ? 14.537 -7.151 -14.662 1.00 92.38 80 GLU A O 1
ATOM 629 N N . ARG A 1 81 ? 12.391 -7.197 -13.993 1.00 92.69 81 ARG A N 1
ATOM 630 C CA . ARG A 1 81 ? 11.859 -7.058 -15.351 1.00 92.69 81 ARG A CA 1
ATOM 631 C C . ARG A 1 81 ? 12.229 -5.720 -15.988 1.00 92.69 81 ARG A C 1
ATOM 633 O O . ARG A 1 81 ? 12.475 -5.667 -17.191 1.00 92.69 81 ARG A O 1
ATOM 640 N N . LEU A 1 82 ?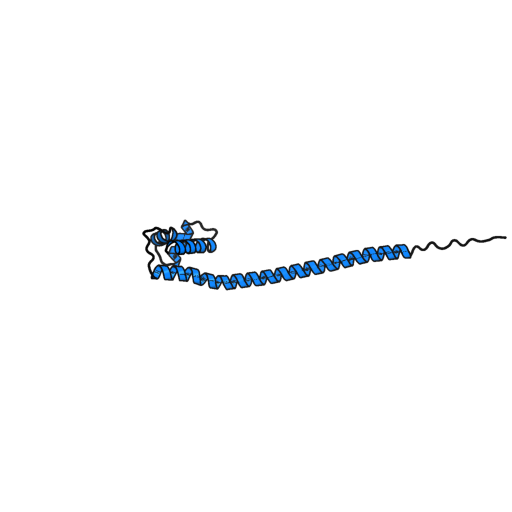 12.260 -4.647 -15.202 1.00 94.25 82 LEU A N 1
ATOM 641 C CA . LEU A 1 82 ? 12.655 -3.324 -15.670 1.00 94.25 82 LEU A CA 1
ATOM 642 C C . LEU A 1 82 ? 14.138 -3.301 -16.062 1.00 94.25 82 LEU A C 1
ATOM 644 O O . LEU A 1 82 ? 14.454 -2.862 -17.163 1.00 94.25 82 LEU A O 1
ATOM 648 N N . ALA A 1 83 ? 15.016 -3.873 -15.234 1.00 94.19 83 ALA A N 1
ATOM 649 C CA . ALA A 1 83 ? 16.440 -4.001 -15.5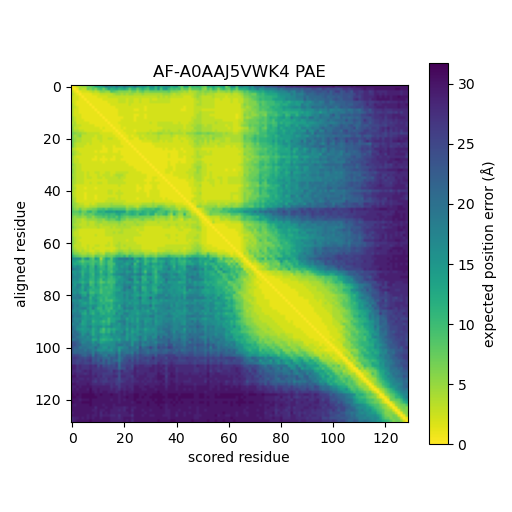42 1.00 94.19 83 ALA A CA 1
ATOM 650 C C . ALA A 1 83 ? 16.689 -4.835 -16.813 1.00 94.19 83 ALA A C 1
ATOM 652 O O . ALA A 1 83 ? 17.540 -4.492 -17.635 1.00 94.19 83 ALA A O 1
ATOM 653 N N . GLU A 1 84 ? 15.921 -5.910 -17.016 1.00 95.19 84 GLU A N 1
ATOM 654 C CA . GLU A 1 84 ? 15.999 -6.720 -18.235 1.00 95.19 84 GLU A CA 1
ATOM 655 C C . GLU A 1 84 ? 15.604 -5.913 -19.482 1.00 95.19 84 GLU A C 1
ATOM 657 O O . GLU A 1 84 ? 16.296 -5.957 -20.502 1.00 95.19 84 GLU A O 1
ATOM 662 N N . LEU A 1 85 ? 14.515 -5.144 -19.403 1.00 96.00 85 LEU A N 1
ATOM 663 C CA . LEU A 1 85 ? 14.067 -4.288 -20.502 1.00 96.00 85 LEU A CA 1
ATOM 664 C C . LEU A 1 85 ? 15.070 -3.167 -20.795 1.00 96.00 85 LEU A C 1
ATOM 666 O O . LEU A 1 85 ? 15.359 -2.903 -21.961 1.00 96.00 85 LEU A O 1
ATOM 670 N N . GLU A 1 86 ? 15.645 -2.544 -19.768 1.00 96.75 86 GLU A N 1
ATOM 671 C CA . GLU A 1 86 ? 16.693 -1.532 -19.926 1.00 96.75 86 GLU A CA 1
ATOM 672 C C . GLU A 1 86 ? 17.934 -2.107 -20.620 1.00 96.75 86 GLU A C 1
ATOM 674 O O . GLU A 1 86 ? 18.468 -1.486 -21.543 1.00 96.75 86 GLU A O 1
ATOM 679 N N . ALA A 1 87 ? 18.352 -3.323 -20.257 1.00 94.88 87 ALA A N 1
ATOM 680 C CA . ALA A 1 87 ? 19.462 -4.009 -20.914 1.00 94.88 87 ALA A CA 1
ATOM 681 C C . ALA A 1 87 ? 19.160 -4.327 -22.391 1.00 94.88 87 ALA A C 1
ATOM 683 O O . ALA A 1 87 ? 20.020 -4.130 -23.255 1.00 94.88 87 ALA A O 1
ATOM 684 N N . GLN A 1 88 ? 17.937 -4.770 -22.705 1.00 95.31 88 GLN A N 1
ATOM 685 C CA . GLN A 1 88 ? 17.508 -5.015 -24.088 1.00 95.31 88 GLN A CA 1
ATOM 686 C C . GLN A 1 88 ? 17.499 -3.726 -24.914 1.00 95.31 88 GLN A C 1
ATOM 688 O O . GLN A 1 88 ? 18.011 -3.709 -26.035 1.00 95.31 88 GLN A O 1
ATOM 693 N N . VAL A 1 89 ? 16.975 -2.631 -24.358 1.00 96.25 89 VAL A N 1
ATOM 694 C CA . VAL A 1 89 ? 16.991 -1.318 -25.013 1.00 96.25 89 VAL A CA 1
ATOM 695 C C . VAL A 1 89 ? 18.429 -0.860 -25.253 1.00 96.25 89 VAL A C 1
ATOM 697 O O . VAL A 1 89 ? 18.760 -0.473 -26.372 1.00 96.25 89 VAL A O 1
ATOM 700 N N . ALA A 1 90 ? 19.312 -0.966 -24.257 1.00 94.81 90 ALA A N 1
ATOM 701 C CA . ALA A 1 90 ? 20.720 -0.594 -24.399 1.00 94.81 90 ALA A CA 1
ATOM 702 C C . ALA A 1 90 ? 21.436 -1.419 -25.485 1.00 94.81 90 ALA A C 1
ATOM 704 O O . ALA A 1 90 ? 22.213 -0.874 -26.280 1.00 94.81 90 ALA A O 1
ATOM 705 N N . PHE A 1 91 ? 21.144 -2.721 -25.563 1.00 94.81 91 PHE A N 1
ATOM 706 C CA . PHE A 1 91 ? 21.662 -3.599 -26.609 1.00 94.81 91 PHE A CA 1
ATOM 707 C C . PHE A 1 91 ? 21.189 -3.168 -28.002 1.00 94.81 91 PHE A C 1
ATOM 709 O O . PHE A 1 91 ? 22.015 -3.022 -28.906 1.00 94.81 91 PHE A O 1
ATOM 716 N N . LEU A 1 92 ? 19.886 -2.921 -28.172 1.00 94.44 92 LEU A N 1
ATOM 717 C CA . LEU A 1 92 ? 19.305 -2.495 -29.448 1.00 94.44 92 LEU A CA 1
ATOM 718 C C . LEU A 1 92 ? 19.846 -1.134 -29.896 1.00 94.44 92 LEU A C 1
ATOM 720 O O . LEU A 1 92 ? 20.223 -0.982 -31.056 1.00 94.44 92 LEU A O 1
ATOM 724 N N . VAL A 1 93 ? 19.969 -0.172 -28.978 1.00 95.38 93 VAL A N 1
ATOM 725 C CA . VAL A 1 93 ? 20.573 1.141 -29.258 1.00 95.38 93 VAL A CA 1
ATOM 726 C C . VAL A 1 93 ? 22.023 0.983 -29.724 1.00 95.38 93 VAL A C 1
ATOM 728 O O . VAL A 1 93 ? 22.430 1.594 -30.710 1.00 95.38 93 VAL A O 1
ATOM 731 N N . SER A 1 94 ? 22.795 0.112 -29.071 1.00 92.19 94 SER A N 1
ATOM 732 C CA . SER A 1 94 ? 24.190 -0.156 -29.443 1.00 92.19 94 SER A CA 1
ATOM 733 C C . SER A 1 94 ? 24.324 -0.908 -30.772 1.00 92.19 94 SER A C 1
ATOM 735 O O . SER A 1 94 ? 25.297 -0.725 -31.504 1.00 92.19 94 SER A O 1
ATOM 737 N N . ALA A 1 95 ? 23.384 -1.798 -31.094 1.00 91.38 95 ALA A N 1
ATOM 738 C CA . ALA A 1 95 ? 23.331 -2.474 -32.387 1.00 91.38 95 ALA A CA 1
ATOM 739 C C . ALA A 1 95 ? 23.024 -1.477 -33.511 1.00 91.38 95 ALA A C 1
ATOM 741 O O . ALA A 1 95 ? 23.778 -1.412 -34.481 1.00 91.38 95 ALA A O 1
ATOM 742 N N . LEU A 1 96 ? 22.009 -0.630 -33.319 1.00 92.06 96 LEU A N 1
ATOM 743 C CA . LEU A 1 96 ? 21.637 0.407 -34.276 1.00 92.06 96 LEU A CA 1
ATOM 744 C C . LEU A 1 96 ? 22.789 1.391 -34.519 1.00 92.06 96 LEU A C 1
ATOM 746 O O . LEU A 1 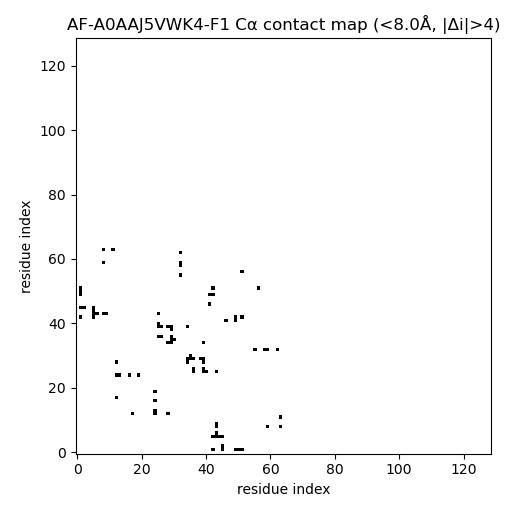96 ? 23.118 1.670 -35.666 1.00 92.06 96 LEU A O 1
ATOM 750 N N . ALA A 1 97 ? 23.464 1.851 -33.460 1.00 89.31 97 ALA A N 1
ATOM 751 C CA . ALA A 1 97 ? 24.612 2.752 -33.578 1.00 89.31 97 ALA A CA 1
ATOM 752 C C . ALA A 1 97 ? 25.785 2.136 -34.368 1.00 89.31 97 ALA A C 1
ATOM 754 O O . ALA A 1 97 ? 26.499 2.832 -35.089 1.00 89.31 97 ALA A O 1
ATOM 755 N N . ARG A 1 98 ? 25.999 0.818 -34.254 1.00 88.44 98 ARG A N 1
ATOM 756 C CA . ARG A 1 98 ? 27.016 0.111 -35.050 1.00 88.44 98 ARG A CA 1
ATOM 757 C C . ARG A 1 98 ? 26.615 0.011 -36.518 1.00 88.44 98 ARG A C 1
ATOM 759 O O . ARG A 1 98 ? 27.470 0.180 -37.385 1.00 88.44 98 ARG A O 1
ATOM 766 N N . GLU A 1 99 ? 25.341 -0.239 -36.803 1.00 86.19 99 GLU A N 1
ATOM 767 C CA . GLU A 1 99 ? 24.829 -0.295 -38.174 1.00 86.19 99 GLU A CA 1
ATOM 768 C C . GLU A 1 99 ? 24.877 1.066 -38.874 1.00 86.19 99 GLU A C 1
ATOM 770 O O . GLU A 1 99 ? 25.284 1.122 -40.036 1.00 86.19 99 GLU A O 1
ATOM 775 N N . THR A 1 100 ? 24.54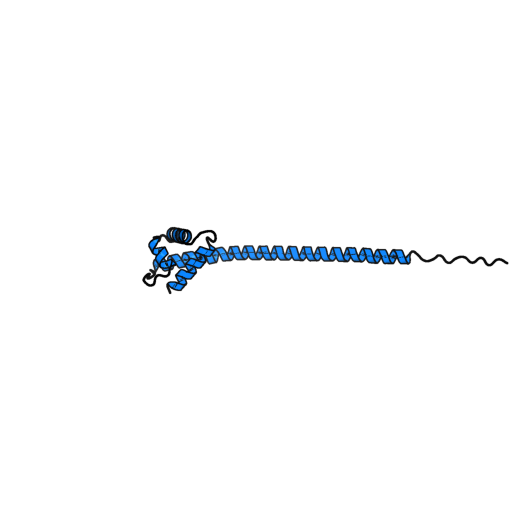6 2.161 -38.179 1.00 85.19 100 THR A N 1
ATOM 776 C CA . THR A 1 100 ? 24.635 3.519 -38.740 1.00 85.19 100 THR A CA 1
ATOM 777 C C . THR A 1 100 ? 26.078 3.886 -39.077 1.00 85.19 100 THR A C 1
ATOM 779 O O . THR A 1 100 ? 26.358 4.267 -40.211 1.00 85.19 100 THR A O 1
ATOM 782 N N . LEU A 1 101 ? 27.023 3.652 -38.159 1.00 79.50 101 LEU A N 1
ATOM 783 C CA . LEU A 1 101 ? 28.452 3.880 -38.415 1.00 79.50 101 LEU A CA 1
ATOM 784 C C . LEU A 1 101 ? 28.981 3.011 -39.573 1.00 79.50 101 LEU A C 1
ATOM 786 O O . LEU A 1 101 ? 29.764 3.473 -40.405 1.00 79.50 101 LEU A O 1
ATOM 790 N N . ALA A 1 102 ? 28.535 1.754 -39.671 1.00 80.06 102 ALA A N 1
ATOM 791 C CA . ALA A 1 102 ? 28.904 0.862 -40.770 1.00 80.06 102 ALA A CA 1
ATOM 792 C C . ALA A 1 102 ? 28.269 1.261 -42.118 1.00 80.06 102 ALA A C 1
ATOM 794 O O . ALA A 1 102 ? 28.817 0.948 -43.180 1.00 80.06 102 ALA A O 1
ATOM 795 N N . ALA A 1 103 ? 27.107 1.916 -42.117 1.00 75.12 103 ALA A N 1
ATOM 796 C CA . ALA A 1 103 ? 26.493 2.478 -43.318 1.00 75.12 103 ALA A CA 1
ATOM 797 C C . ALA A 1 103 ? 27.246 3.735 -43.790 1.00 75.12 103 ALA A C 1
ATOM 799 O O . ALA A 1 103 ? 27.655 3.797 -44.950 1.00 75.12 103 ALA A O 1
ATOM 800 N N . GLU A 1 104 ? 27.546 4.663 -42.880 1.00 74.62 104 GLU A N 1
ATOM 801 C CA . GLU A 1 104 ? 28.283 5.904 -43.167 1.00 74.62 104 GLU A CA 1
ATOM 802 C C . GLU A 1 104 ? 29.715 5.639 -43.670 1.00 74.62 104 GLU A C 1
ATOM 804 O O . GLU A 1 104 ? 30.185 6.272 -44.623 1.00 74.62 104 GLU A O 1
ATOM 809 N N . GLY A 1 105 ? 30.405 4.645 -43.097 1.00 68.12 105 GLY A N 1
ATOM 810 C CA . GLY A 1 105 ? 31.736 4.217 -43.547 1.00 68.12 105 GLY A CA 1
ATOM 811 C C . GLY A 1 105 ? 31.750 3.620 -44.964 1.00 68.12 105 GLY A C 1
ATOM 812 O O . GLY A 1 105 ? 32.726 3.773 -45.705 1.00 68.12 105 GLY A O 1
ATOM 813 N N . ARG A 1 106 ? 30.656 2.967 -45.384 1.00 63.53 106 ARG A N 1
ATOM 814 C CA . ARG A 1 106 ? 30.510 2.436 -46.751 1.00 63.53 106 ARG A CA 1
ATOM 815 C C . ARG A 1 106 ? 30.272 3.548 -47.771 1.00 63.53 106 ARG A C 1
ATOM 817 O O . ARG A 1 106 ? 30.842 3.488 -48.862 1.00 63.53 106 ARG A O 1
ATOM 824 N N . GLU A 1 107 ? 29.495 4.572 -47.425 1.00 60.94 107 GLU A N 1
ATOM 825 C CA . GLU A 1 107 ? 29.267 5.724 -48.307 1.00 60.94 107 GLU A CA 1
ATOM 826 C C . GLU A 1 107 ? 30.540 6.555 -48.519 1.00 60.94 107 GLU A C 1
ATOM 828 O O . GLU A 1 107 ? 30.889 6.880 -49.658 1.00 60.94 107 GLU A O 1
ATOM 833 N N . THR A 1 108 ? 31.297 6.817 -47.452 1.00 59.19 108 THR A N 1
ATOM 834 C CA . THR A 1 108 ? 32.575 7.545 -47.531 1.00 59.19 108 THR A CA 1
ATOM 835 C C . THR A 1 108 ? 33.663 6.749 -48.260 1.00 59.19 108 THR A C 1
ATOM 837 O O . THR A 1 108 ? 34.340 7.294 -49.138 1.00 59.19 108 THR A O 1
ATOM 840 N N . GLY A 1 109 ? 33.793 5.443 -48.000 1.00 57.59 109 GLY A N 1
ATOM 841 C CA . GLY A 1 109 ? 34.725 4.568 -48.726 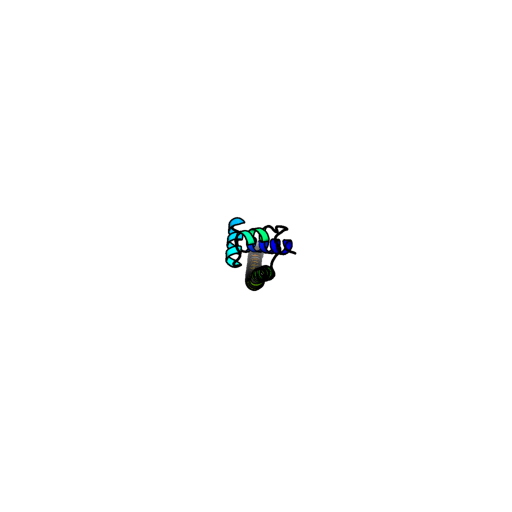1.00 57.59 109 GLY A CA 1
ATOM 842 C C . GLY A 1 109 ? 34.382 4.398 -50.216 1.00 57.59 109 GLY A C 1
ATOM 843 O O . GLY A 1 109 ? 35.274 4.388 -51.069 1.00 57.59 109 GLY A O 1
ATOM 844 N N . GLY A 1 110 ? 33.090 4.326 -50.558 1.00 58.19 110 GLY A N 1
ATOM 845 C CA . GLY A 1 110 ? 32.609 4.259 -51.942 1.00 58.19 110 GLY A CA 1
ATOM 846 C C . GLY A 1 110 ? 32.775 5.570 -52.721 1.00 58.19 110 GLY A C 1
ATOM 847 O O . GLY A 1 110 ? 33.011 5.547 -53.933 1.00 58.19 110 GLY A O 1
ATOM 848 N N . ALA A 1 111 ? 32.696 6.719 -52.044 1.00 56.12 111 ALA A N 1
ATOM 849 C CA . ALA A 1 111 ? 32.980 8.028 -52.634 1.00 56.12 111 ALA A CA 1
ATOM 850 C C . ALA A 1 111 ? 34.480 8.215 -52.938 1.00 56.12 111 ALA A C 1
ATOM 852 O O . ALA A 1 111 ? 34.836 8.676 -54.024 1.00 56.12 111 ALA A O 1
ATOM 853 N N . LEU A 1 112 ? 35.365 7.779 -52.035 1.00 56.34 112 LEU A N 1
ATOM 854 C CA . LEU A 1 112 ? 36.822 7.822 -52.229 1.00 56.34 112 LEU A CA 1
ATOM 855 C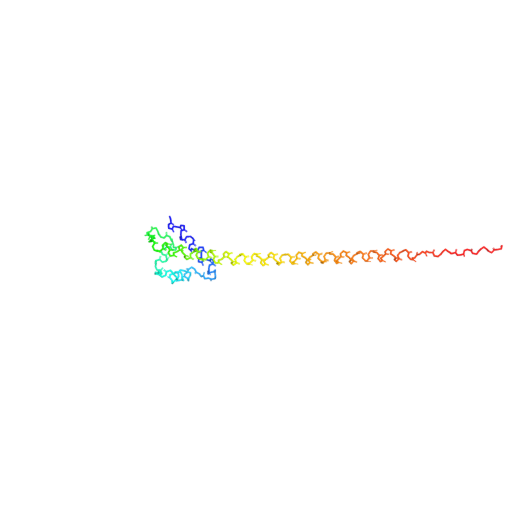 C . LEU A 1 112 ? 37.299 6.915 -53.377 1.00 56.34 112 LEU A C 1
ATOM 857 O O . LEU A 1 112 ? 38.139 7.328 -54.176 1.00 56.34 112 LEU A O 1
ATOM 861 N N . ARG A 1 113 ? 36.726 5.711 -53.528 1.00 54.09 113 ARG A N 1
ATOM 862 C CA . ARG A 1 113 ? 37.075 4.797 -54.634 1.00 54.09 113 ARG A CA 1
ATOM 863 C C . ARG A 1 113 ? 36.642 5.309 -56.010 1.00 54.09 113 ARG A C 1
ATOM 865 O O . ARG A 1 113 ? 37.376 5.114 -56.974 1.00 54.09 113 ARG A O 1
ATOM 872 N N . ARG A 1 114 ? 35.488 5.982 -56.113 1.00 54.75 114 ARG A N 1
ATOM 873 C CA . ARG A 1 114 ? 35.024 6.579 -57.381 1.00 54.75 114 ARG A CA 1
ATOM 874 C C . ARG A 1 114 ? 35.917 7.732 -57.844 1.00 54.75 114 ARG A C 1
ATOM 876 O O . ARG A 1 114 ? 36.178 7.833 -59.034 1.00 54.75 114 ARG A O 1
ATOM 883 N N . ARG A 1 115 ? 36.463 8.526 -56.917 1.00 53.75 115 ARG A N 1
ATOM 884 C CA . ARG A 1 115 ? 37.405 9.613 -57.240 1.00 53.75 115 ARG A CA 1
ATOM 885 C C . ARG A 1 115 ? 38.792 9.125 -57.672 1.00 53.75 115 ARG A C 1
ATOM 887 O O . ARG A 1 115 ? 39.448 9.798 -58.452 1.00 53.75 115 ARG A O 1
ATOM 894 N N . ALA A 1 116 ? 39.238 7.965 -57.185 1.00 54.78 116 ALA A N 1
ATOM 895 C CA . ALA A 1 116 ? 40.536 7.387 -57.551 1.00 54.78 116 ALA A CA 1
ATOM 896 C C . ALA A 1 116 ? 40.524 6.629 -58.897 1.00 54.78 116 ALA A C 1
ATOM 898 O O . ALA A 1 116 ? 41.578 6.428 -59.496 1.00 54.78 116 ALA A O 1
ATOM 899 N N . GLY A 1 117 ? 39.347 6.211 -59.383 1.00 54.12 117 GLY A N 1
ATOM 900 C CA . GLY A 1 117 ? 39.183 5.551 -60.687 1.00 54.12 117 GLY A CA 1
ATOM 901 C C . GLY A 1 117 ? 39.160 6.506 -61.887 1.00 54.12 117 GLY A C 1
ATOM 902 O O . GLY A 1 117 ? 39.279 6.059 -63.023 1.00 54.12 117 GLY A O 1
ATOM 903 N N . GLU A 1 118 ? 39.047 7.811 -61.646 1.00 50.16 118 GLU A N 1
ATOM 904 C CA . GLU A 1 118 ? 39.024 8.856 -62.671 1.00 50.16 118 GLU A CA 1
ATOM 905 C C . GLU A 1 118 ? 40.428 9.472 -62.809 1.00 50.16 118 GLU A C 1
ATOM 907 O O . GLU A 1 118 ? 40.659 10.655 -62.584 1.00 50.16 118 GLU A O 1
ATOM 912 N N . SER A 1 119 ? 41.421 8.632 -63.117 1.00 52.97 119 SER A N 1
ATOM 913 C CA . SER A 1 119 ? 42.733 9.136 -63.532 1.00 52.97 119 SER A CA 1
ATOM 914 C C . SER A 1 119 ? 42.598 9.695 -64.952 1.00 52.97 119 SER A C 1
ATOM 916 O O . SER A 1 119 ? 42.199 8.943 -65.846 1.00 52.97 119 SER A O 1
ATOM 918 N N . PRO A 1 120 ? 42.913 10.979 -65.209 1.00 50.47 120 PRO A N 1
ATOM 919 C CA . PRO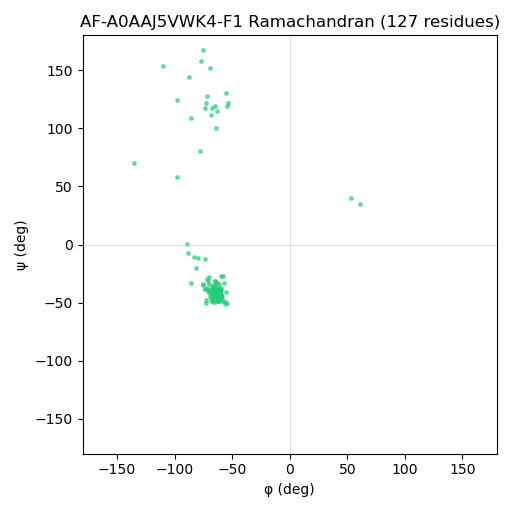 A 1 120 ? 42.880 11.507 -66.562 1.00 50.47 120 PRO A CA 1
ATOM 920 C C . PRO A 1 120 ? 43.924 10.760 -67.394 1.00 50.47 120 PRO A C 1
ATOM 922 O O . PRO A 1 120 ? 45.123 10.825 -67.124 1.00 50.47 120 PRO A O 1
ATOM 925 N N . SER A 1 121 ? 43.450 10.012 -68.391 1.00 55.69 121 SER A N 1
ATOM 926 C CA . SER A 1 121 ? 44.303 9.339 -69.366 1.00 55.69 121 SER A CA 1
ATOM 927 C C . SER A 1 121 ? 45.246 10.379 -69.985 1.00 55.69 121 SER A C 1
ATOM 929 O O . SER A 1 121 ? 44.752 11.361 -70.549 1.00 55.69 121 SER A O 1
ATOM 931 N N . PRO A 1 122 ? 46.579 10.218 -69.900 1.00 50.38 122 PRO A N 1
ATOM 932 C CA . PRO A 1 122 ? 47.496 11.204 -70.446 1.00 50.38 122 PRO A CA 1
ATOM 933 C C . PRO A 1 122 ? 47.318 11.242 -71.965 1.00 50.38 122 PRO A C 1
ATOM 935 O O . PRO A 1 122 ? 47.462 10.233 -72.661 1.00 50.38 122 PRO A O 1
ATOM 938 N N . ALA A 1 123 ? 46.936 12.416 -72.466 1.00 51.03 123 ALA A N 1
ATOM 939 C CA . ALA A 1 123 ? 46.788 12.690 -73.882 1.00 51.03 123 ALA A CA 1
ATOM 940 C C . ALA A 1 123 ? 48.099 12.353 -74.608 1.00 51.03 123 ALA A C 1
ATOM 942 O O . ALA A 1 123 ? 49.147 12.934 -74.324 1.00 51.03 123 ALA A O 1
ATOM 943 N N . ARG A 1 124 ? 48.038 11.407 -75.553 1.00 56.69 124 ARG A N 1
ATOM 944 C CA . ARG A 1 124 ? 49.141 11.108 -76.471 1.00 56.69 124 ARG A CA 1
ATOM 945 C C . ARG A 1 124 ? 49.375 12.340 -77.350 1.00 56.69 124 ARG A C 1
ATOM 947 O O . ARG A 1 124 ? 48.640 12.545 -78.314 1.00 56.69 124 ARG A O 1
ATOM 954 N N . ARG A 1 125 ? 50.381 13.159 -77.029 1.00 48.97 125 ARG A N 1
ATOM 955 C CA . ARG A 1 125 ? 50.949 14.112 -77.992 1.00 48.97 125 ARG A CA 1
ATOM 956 C C . ARG A 1 125 ? 51.668 13.303 -79.064 1.00 48.97 125 ARG A C 1
ATOM 958 O O . ARG A 1 125 ? 52.658 12.640 -78.777 1.00 48.97 125 ARG A O 1
ATOM 965 N N . ARG A 1 126 ? 51.109 13.322 -80.271 1.00 53.00 126 ARG A N 1
ATOM 966 C CA . ARG A 1 126 ? 51.824 12.978 -81.496 1.00 53.00 126 ARG A CA 1
ATOM 967 C C . ARG A 1 126 ? 52.753 14.149 -81.804 1.00 53.00 126 ARG A C 1
ATOM 969 O O . ARG A 1 126 ? 52.272 15.268 -81.963 1.00 53.00 126 ARG A O 1
ATOM 976 N N . GLU A 1 127 ? 54.052 13.893 -81.805 1.00 44.66 127 GLU A N 1
ATOM 977 C CA . GLU A 1 127 ? 55.028 14.738 -82.487 1.00 44.66 127 GLU A CA 1
ATOM 978 C C . GLU A 1 127 ? 55.066 14.256 -83.938 1.00 44.66 127 GLU A C 1
ATOM 980 O O . GLU A 1 127 ? 55.498 13.135 -84.206 1.00 44.66 127 GLU A O 1
ATOM 985 N N . ASP A 1 128 ? 54.531 15.071 -84.846 1.00 50.53 128 ASP A N 1
ATOM 986 C CA . ASP A 1 128 ? 54.728 14.919 -86.283 1.00 50.53 128 ASP A CA 1
ATOM 987 C C . ASP A 1 128 ? 55.847 15.883 -86.714 1.00 50.53 128 ASP A C 1
ATOM 989 O O . ASP A 1 128 ? 55.763 17.076 -86.427 1.00 50.53 128 ASP A O 1
ATOM 993 N N . ALA A 1 129 ? 56.856 15.278 -87.356 1.00 46.69 129 ALA A N 1
ATOM 994 C CA . ALA A 1 129 ? 57.737 15.741 -88.443 1.00 46.69 129 ALA A CA 1
ATOM 995 C C . ALA A 1 129 ? 58.332 17.163 -88.420 1.00 46.69 129 ALA A C 1
ATOM 997 O O . ALA A 1 129 ? 57.586 18.149 -88.604 1.00 46.69 129 ALA A O 1
#

pLDDT: mean 81.09, std 15.62, range [44.66, 96.75]